Protein AF-A0AAV6N273-F1 (afdb_monomer)

Organism: NCBI:txid37648

InterPro domains:
  IPR058763 RDR1/2-like, RRM domain [PF26250] (8-91)

Structure (mmCIF, N/CA/C/O backbone):
data_AF-A0AAV6N273-F1
#
_entry.id   AF-A0AAV6N273-F1
#
loop_
_atom_site.group_PDB
_atom_site.id
_atom_site.type_symbol
_atom_site.label_atom_id
_atom_site.label_alt_id
_atom_site.label_comp_id
_atom_site.label_asym_id
_atom_site.label_entity_id
_atom_site.label_seq_id
_atom_site.pdbx_PDB_ins_code
_atom_site.Cartn_x
_atom_site.Cartn_y
_atom_site.Cartn_z
_atom_site.occupancy
_atom_site.B_iso_or_equiv
_atom_site.auth_seq_id
_atom_site.auth_comp_id
_atom_site.auth_asym_id
_atom_site.auth_atom_id
_atom_site.pdbx_PDB_model_num
ATOM 1 N N . MET A 1 1 ? -13.444 -18.934 -11.418 1.00 37.69 1 MET A N 1
ATOM 2 C CA . MET A 1 1 ? -12.013 -18.5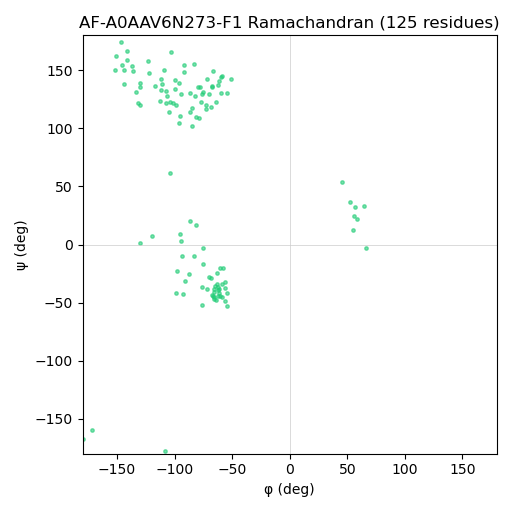62 -11.391 1.00 37.69 1 MET A CA 1
ATOM 3 C C . MET A 1 1 ? -11.841 -17.552 -10.268 1.00 37.69 1 MET A C 1
ATOM 5 O O . MET A 1 1 ? -12.580 -16.576 -10.270 1.00 37.69 1 MET A O 1
ATOM 9 N N . GLY A 1 2 ? -10.999 -17.826 -9.268 1.00 52.53 2 GLY A N 1
ATOM 10 C CA . GLY A 1 2 ? -10.782 -16.898 -8.150 1.00 52.53 2 GLY A CA 1
ATOM 11 C C . GLY A 1 2 ? -10.070 -15.638 -8.635 1.00 52.53 2 GLY A C 1
ATOM 12 O O . GLY A 1 2 ? -9.161 -15.736 -9.459 1.00 52.53 2 GLY A O 1
ATOM 13 N N . GLN A 1 3 ? -10.507 -14.462 -8.184 1.00 60.25 3 GLN A N 1
ATOM 14 C CA . GLN A 1 3 ? -9.790 -13.223 -8.475 1.00 60.25 3 GLN A CA 1
ATOM 15 C C . GLN A 1 3 ? -8.377 -13.295 -7.871 1.00 60.25 3 GLN A C 1
ATOM 17 O O . GLN A 1 3 ? -8.220 -13.834 -6.774 1.00 60.25 3 GLN A O 1
ATOM 22 N N . PRO A 1 4 ? -7.349 -12.791 -8.573 1.00 69.94 4 PRO A N 1
ATOM 23 C CA . PRO A 1 4 ? -5.998 -12.754 -8.037 1.00 69.94 4 PRO A CA 1
ATOM 24 C C . PRO A 1 4 ? -5.953 -11.922 -6.753 1.00 69.94 4 PRO A C 1
ATOM 26 O O . PRO A 1 4 ? -6.445 -10.795 -6.718 1.00 69.94 4 PRO A O 1
ATOM 29 N N . GLU A 1 5 ? -5.357 -12.483 -5.705 1.00 77.50 5 GLU A N 1
ATOM 30 C CA . GLU A 1 5 ? -5.340 -11.865 -4.385 1.00 77.50 5 GLU A CA 1
ATOM 31 C C . GLU A 1 5 ? -4.390 -10.659 -4.358 1.00 77.50 5 GLU A C 1
ATOM 33 O O . GLU A 1 5 ? -3.179 -10.782 -4.562 1.00 77.50 5 GLU A O 1
ATOM 38 N N . ARG A 1 6 ? -4.952 -9.468 -4.128 1.00 85.38 6 ARG A N 1
ATOM 39 C CA . ARG A 1 6 ? -4.200 -8.214 -4.001 1.00 85.38 6 ARG A CA 1
ATOM 40 C C . ARG A 1 6 ? -3.843 -7.945 -2.550 1.00 85.38 6 ARG A C 1
ATOM 42 O O . ARG A 1 6 ? -4.616 -8.268 -1.649 1.00 85.38 6 ARG A O 1
ATOM 49 N N . SER A 1 7 ? -2.701 -7.293 -2.333 1.00 89.06 7 SER A N 1
ATOM 50 C CA . SER A 1 7 ? -2.226 -6.896 -1.005 1.00 89.06 7 SER A CA 1
ATOM 51 C C . SER A 1 7 ? -2.773 -5.540 -0.547 1.00 89.06 7 SER A C 1
ATOM 53 O O . SER A 1 7 ? -2.191 -4.936 0.341 1.00 89.06 7 SER A O 1
ATOM 55 N N . THR A 1 8 ? -3.875 -5.049 -1.121 1.00 91.81 8 THR A N 1
ATOM 56 C CA . THR A 1 8 ? -4.466 -3.748 -0.771 1.00 91.81 8 THR A CA 1
ATOM 57 C C . THR A 1 8 ? -5.800 -3.927 -0.055 1.00 91.81 8 THR A C 1
ATOM 59 O O . THR A 1 8 ? -6.613 -4.764 -0.443 1.00 91.81 8 THR A O 1
ATOM 62 N N . LEU A 1 9 ? -6.031 -3.131 0.991 1.00 91.88 9 LEU A N 1
ATOM 63 C CA . LEU A 1 9 ? -7.302 -3.035 1.707 1.00 91.88 9 LEU A CA 1
ATOM 64 C C . LEU A 1 9 ? -7.809 -1.598 1.694 1.00 91.88 9 LEU A C 1
ATOM 66 O O . LEU A 1 9 ? -7.041 -0.635 1.757 1.00 91.88 9 LEU A O 1
ATOM 70 N N . ARG A 1 10 ? -9.132 -1.452 1.670 1.00 92.06 10 ARG A N 1
ATOM 71 C CA . ARG A 1 10 ? -9.792 -0.177 1.932 1.00 92.06 10 ARG A CA 1
ATOM 72 C C . ARG A 1 10 ? -9.899 0.021 3.437 1.00 92.06 10 ARG A C 1
ATOM 74 O O . ARG A 1 10 ? -10.437 -0.846 4.125 1.00 92.06 10 ARG A O 1
ATOM 81 N N . VAL A 1 11 ? -9.434 1.166 3.929 1.00 90.94 11 VAL A N 1
ATOM 82 C CA . VAL A 1 11 ? -9.595 1.581 5.327 1.00 90.94 11 VAL A CA 1
ATOM 83 C C . VAL A 1 11 ? -10.752 2.567 5.450 1.00 90.94 11 VAL A C 1
ATOM 85 O O . VAL A 1 11 ? -10.978 3.406 4.576 1.00 90.94 11 VAL A O 1
ATOM 88 N N . SER A 1 12 ? -11.519 2.451 6.525 1.00 89.44 12 SER A N 1
ATOM 89 C CA . SER A 1 12 ? -12.656 3.314 6.843 1.00 89.44 12 SER A CA 1
ATOM 90 C C . SER A 1 12 ? -12.715 3.598 8.340 1.00 89.44 12 SER A C 1
ATOM 92 O O . SER A 1 12 ? -12.037 2.928 9.121 1.00 89.44 12 SER A O 1
ATOM 94 N N . ASN A 1 13 ? -13.533 4.583 8.721 1.00 87.56 13 ASN A N 1
ATOM 95 C CA . ASN A 1 13 ? -13.614 5.116 10.084 1.00 87.56 13 ASN A CA 1
ATOM 96 C C . ASN A 1 13 ? -12.309 5.798 10.536 1.00 87.56 13 ASN A C 1
ATOM 98 O O . ASN A 1 13 ? -11.928 5.743 11.701 1.00 87.56 13 ASN A O 1
ATOM 102 N N . VAL A 1 14 ? -11.611 6.419 9.583 1.00 86.19 14 VAL A N 1
ATOM 103 C CA . VAL A 1 14 ? -10.437 7.252 9.854 1.00 86.19 14 VAL A CA 1
ATOM 104 C C . VAL A 1 14 ? -10.929 8.616 10.369 1.00 86.19 14 VAL A C 1
ATOM 106 O O . VAL A 1 14 ? -11.869 9.159 9.789 1.00 86.19 14 VAL A O 1
ATOM 109 N N . PRO A 1 15 ? -10.339 9.201 11.423 1.00 84.06 15 PRO A N 1
ATOM 110 C CA . PRO A 1 15 ? -10.687 10.550 11.864 1.00 84.06 15 PRO A CA 1
ATOM 111 C C . PRO A 1 15 ? -10.467 11.594 10.762 1.00 84.06 15 PRO A C 1
ATOM 113 O O . PRO A 1 15 ? -9.507 11.510 9.996 1.00 84.06 15 PRO A O 1
ATOM 116 N N . GLU A 1 16 ? -11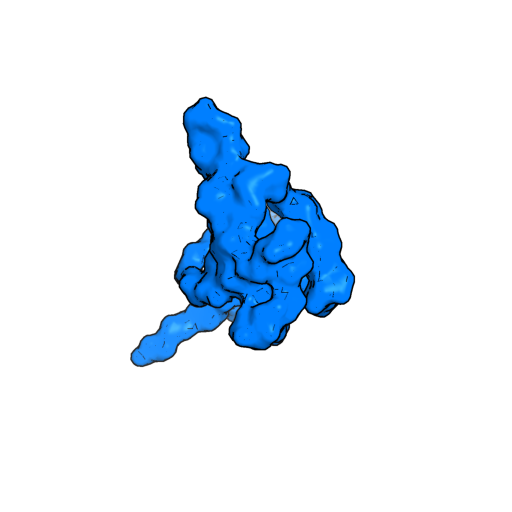.320 12.619 10.702 1.00 80.62 16 GLU A N 1
ATOM 117 C CA . GLU A 1 16 ? -11.211 13.677 9.681 1.00 80.62 16 GLU A CA 1
ATOM 118 C C . GLU A 1 16 ? -9.916 14.499 9.785 1.00 80.62 16 GLU A C 1
ATOM 120 O O . GLU A 1 16 ? -9.473 15.085 8.797 1.00 80.62 16 GLU A O 1
ATOM 125 N N . SER A 1 17 ? -9.317 14.543 10.978 1.00 80.25 17 SER A N 1
ATOM 126 C CA . SER A 1 17 ? -8.056 15.233 11.256 1.00 80.25 17 SER A CA 1
ATOM 127 C C . SER A 1 17 ? -6.814 14.411 10.912 1.00 80.25 17 SER A C 1
ATOM 129 O O . SER A 1 17 ? -5.717 14.950 10.982 1.00 80.25 17 SER A O 1
ATOM 131 N N . ALA A 1 18 ? -6.968 13.119 10.608 1.00 79.69 18 ALA A N 1
ATOM 132 C CA . ALA A 1 18 ? -5.841 12.218 10.419 1.00 79.69 18 ALA A CA 1
ATOM 133 C C . ALA A 1 18 ? -5.225 12.373 9.026 1.00 79.69 18 ALA A C 1
ATOM 135 O O . ALA A 1 18 ? -5.941 12.392 8.016 1.00 79.69 18 ALA A O 1
ATOM 136 N N . VAL A 1 19 ? -3.896 12.413 8.977 1.00 81.62 19 VAL A N 1
ATOM 137 C CA . VAL A 1 19 ? -3.110 12.372 7.738 1.00 81.62 19 VAL A CA 1
ATOM 138 C C . VAL A 1 19 ? -2.490 10.989 7.519 1.00 81.62 19 VAL A C 1
ATOM 140 O O . VAL A 1 19 ? -2.479 10.137 8.407 1.00 81.62 19 VAL A O 1
ATOM 143 N N . ALA A 1 20 ? -2.001 10.728 6.301 1.00 82.25 20 ALA A N 1
ATOM 144 C CA . ALA A 1 20 ? -1.442 9.421 5.94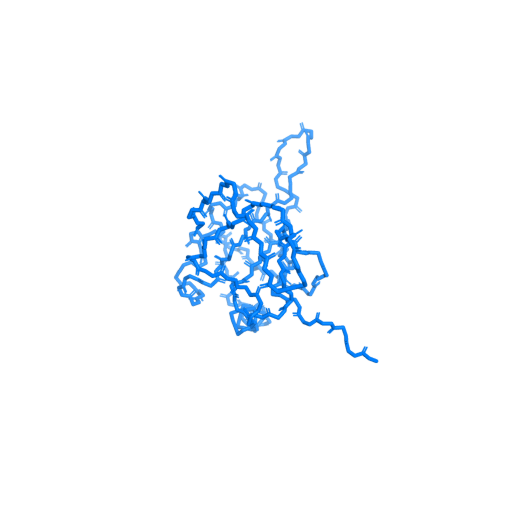0 1.00 82.25 20 ALA A CA 1
ATOM 145 C C . ALA A 1 20 ? -0.254 9.028 6.837 1.00 82.25 20 ALA A C 1
ATOM 147 O O . ALA A 1 20 ? -0.098 7.856 7.174 1.00 82.25 20 ALA A O 1
ATOM 148 N N . GLU A 1 21 ? 0.533 10.015 7.267 1.00 82.44 21 GLU A N 1
ATOM 149 C CA . GLU A 1 21 ? 1.654 9.839 8.192 1.00 82.44 21 GLU A CA 1
ATOM 150 C C . GLU A 1 21 ? 1.208 9.377 9.588 1.00 82.44 21 GLU A C 1
ATOM 152 O O . GLU A 1 21 ? 1.863 8.524 10.190 1.00 82.44 21 GLU A O 1
ATOM 157 N N . ASP A 1 22 ? 0.053 9.840 10.078 1.00 82.50 22 ASP A N 1
ATOM 158 C CA . ASP A 1 22 ? -0.481 9.387 11.366 1.00 82.50 22 ASP A CA 1
ATOM 159 C C . ASP A 1 22 ? -0.866 7.902 11.305 1.00 82.50 22 ASP A C 1
ATOM 161 O O . ASP A 1 22 ? -0.587 7.135 12.229 1.00 82.50 22 ASP A O 1
ATOM 165 N N . LEU A 1 23 ? -1.480 7.476 10.192 1.00 81.12 23 LEU A N 1
ATOM 166 C CA . LEU A 1 23 ? -1.809 6.068 9.957 1.00 81.12 23 LEU A CA 1
ATOM 167 C C . LEU A 1 23 ? -0.550 5.207 9.819 1.00 81.12 23 LEU A C 1
ATOM 169 O O . LEU A 1 23 ? -0.528 4.084 10.325 1.00 81.12 23 LEU A O 1
ATOM 173 N N . LEU A 1 24 ? 0.497 5.726 9.171 1.00 82.56 24 LEU A N 1
ATOM 174 C CA . LEU A 1 24 ? 1.781 5.037 9.064 1.00 82.56 24 LEU A CA 1
ATOM 175 C C . LEU A 1 24 ? 2.417 4.858 10.447 1.00 82.56 24 LEU A C 1
ATOM 177 O O . LEU A 1 24 ? 2.780 3.745 10.820 1.00 82.56 24 LEU A O 1
ATOM 181 N N . THR A 1 25 ? 2.456 5.918 11.252 1.00 81.44 25 THR A N 1
ATOM 182 C CA . THR A 1 25 ? 3.002 5.880 12.616 1.00 81.44 25 THR A CA 1
ATOM 183 C C . THR A 1 25 ? 2.224 4.914 13.510 1.00 81.44 25 THR A C 1
ATOM 185 O O . THR A 1 25 ? 2.816 4.180 14.299 1.00 81.44 25 THR A O 1
ATOM 188 N N . PHE A 1 26 ? 0.898 4.852 13.357 1.00 79.56 26 PHE A N 1
ATOM 189 C CA . PHE A 1 26 ? 0.051 3.889 14.063 1.00 79.56 26 PHE A CA 1
ATOM 190 C C . PHE A 1 26 ? 0.263 2.436 13.613 1.00 79.56 26 PHE A C 1
ATOM 192 O O . PHE A 1 26 ? 0.061 1.511 14.405 1.00 79.56 26 PHE A O 1
ATOM 199 N N . SER A 1 27 ? 0.657 2.219 12.356 1.00 71.31 27 SER A N 1
ATOM 200 C CA . SER A 1 27 ? 0.903 0.880 11.818 1.00 71.31 27 SER A CA 1
ATOM 201 C C . SER A 1 27 ? 2.175 0.239 12.378 1.00 71.31 27 SER A C 1
ATOM 203 O O . SER A 1 27 ? 2.154 -0.947 12.706 1.00 71.31 27 SER A O 1
ATOM 205 N N . SER A 1 28 ? 3.243 1.018 12.574 1.00 61.97 28 SER A N 1
ATOM 206 C CA . SER A 1 28 ? 4.554 0.530 13.025 1.00 61.97 28 SER A CA 1
ATOM 207 C C . SER A 1 28 ? 4.536 -0.287 14.331 1.00 61.97 28 SER A C 1
ATOM 209 O O . SER A 1 28 ? 5.215 -1.312 14.378 1.00 61.97 28 SER A O 1
ATOM 211 N N . PRO A 1 29 ? 3.779 0.087 15.386 1.00 63.19 29 PRO A N 1
ATOM 212 C CA . PRO A 1 29 ? 3.706 -0.706 16.617 1.00 63.19 29 PRO A CA 1
ATOM 213 C C . PRO A 1 29 ? 2.634 -1.807 16.602 1.00 63.19 29 PRO A C 1
ATOM 215 O O . PRO A 1 29 ? 2.754 -2.780 17.343 1.00 63.19 29 PRO A O 1
ATOM 218 N N . ASN A 1 30 ? 1.570 -1.662 15.805 1.00 63.53 30 ASN A N 1
ATOM 219 C CA . ASN A 1 30 ? 0.406 -2.556 15.867 1.00 63.53 30 ASN A CA 1
ATOM 220 C C . ASN A 1 30 ? 0.437 -3.667 14.811 1.00 63.53 30 ASN A C 1
ATOM 222 O O . ASN A 1 30 ? -0.239 -4.690 14.956 1.00 63.53 30 ASN A O 1
ATOM 226 N N . TRP A 1 31 ? 1.176 -3.465 13.720 1.00 69.31 31 TRP A N 1
ATOM 227 C CA . TRP A 1 31 ? 1.293 -4.412 12.614 1.00 69.31 31 TRP A CA 1
ATOM 228 C C . TRP A 1 31 ? 2.681 -5.059 12.613 1.00 69.31 31 TRP A C 1
ATOM 230 O O . TRP A 1 31 ? 3.483 -4.868 13.522 1.00 69.31 31 TRP A O 1
ATOM 240 N N . VAL A 1 32 ? 2.956 -5.915 11.629 1.00 60.91 32 VAL A N 1
ATOM 241 C CA . VAL A 1 32 ? 4.331 -6.397 11.426 1.00 60.91 32 VAL A CA 1
ATOM 242 C C . VAL A 1 32 ? 5.178 -5.196 10.960 1.00 60.91 32 VAL A C 1
ATOM 244 O O . VAL A 1 32 ? 4.689 -4.439 10.117 1.00 60.91 32 VAL A O 1
ATOM 247 N N . PRO A 1 33 ? 6.396 -4.976 11.484 1.00 60.62 33 PRO A N 1
ATOM 248 C CA . PRO A 1 33 ? 7.298 -3.944 10.967 1.00 60.62 33 PRO A CA 1
ATOM 249 C C . PRO A 1 33 ? 7.467 -4.070 9.444 1.00 60.62 33 PRO A C 1
ATOM 251 O O . PRO A 1 33 ? 7.454 -5.184 8.922 1.00 60.62 33 PRO A O 1
ATOM 254 N N . ASP A 1 34 ? 7.549 -2.945 8.729 1.00 66.06 34 ASP A N 1
ATOM 255 C CA . ASP A 1 34 ? 7.672 -2.884 7.257 1.00 66.06 34 ASP A CA 1
ATOM 256 C C . ASP A 1 34 ? 6.559 -3.611 6.475 1.00 66.06 34 ASP A C 1
ATOM 258 O O . ASP A 1 34 ? 6.698 -4.021 5.319 1.00 66.06 34 ASP A O 1
ATOM 262 N N . SER A 1 35 ? 5.391 -3.763 7.101 1.00 82.75 35 SER A N 1
ATOM 263 C CA . SER A 1 35 ? 4.226 -4.383 6.467 1.00 82.75 35 SER A CA 1
ATOM 264 C C . SER A 1 35 ? 3.515 -3.483 5.461 1.00 82.75 35 SER A C 1
ATOM 266 O O . SER A 1 35 ? 2.728 -3.983 4.653 1.00 82.75 35 SER A O 1
ATOM 268 N N . VAL A 1 36 ? 3.763 -2.173 5.497 1.00 88.44 36 VAL A N 1
ATOM 269 C CA . VAL A 1 36 ? 3.051 -1.184 4.685 1.00 88.44 36 VAL A CA 1
ATOM 270 C C . VAL A 1 36 ? 3.917 -0.722 3.527 1.00 88.44 36 VAL A C 1
ATOM 272 O O . VAL A 1 36 ? 5.010 -0.211 3.720 1.00 88.44 36 VAL A O 1
ATOM 275 N N . PHE A 1 37 ? 3.397 -0.889 2.315 1.00 87.38 37 PHE A N 1
ATOM 276 C CA . PHE A 1 37 ? 4.037 -0.453 1.079 1.00 87.38 37 PHE A CA 1
ATOM 277 C C . PHE A 1 37 ? 3.584 0.948 0.656 1.00 87.38 37 PHE A C 1
ATOM 279 O O . PHE A 1 37 ? 4.394 1.756 0.220 1.00 87.38 37 PHE A O 1
ATOM 286 N N . ALA A 1 38 ? 2.287 1.240 0.768 1.00 89.69 38 ALA A N 1
ATOM 287 C CA . ALA A 1 38 ? 1.739 2.557 0.460 1.00 89.69 38 ALA A CA 1
ATOM 288 C C . ALA A 1 38 ? 0.472 2.829 1.279 1.00 89.69 38 ALA A C 1
ATOM 290 O O . ALA A 1 38 ? -0.287 1.910 1.597 1.00 89.69 38 ALA A O 1
ATOM 291 N N . ILE A 1 39 ? 0.222 4.103 1.582 1.00 90.81 39 ILE A N 1
ATOM 292 C CA . ILE A 1 39 ? -0.996 4.579 2.247 1.00 90.81 39 ILE A CA 1
ATOM 293 C C . ILE A 1 39 ? -1.561 5.746 1.449 1.00 90.81 39 ILE A C 1
ATOM 295 O O . ILE A 1 39 ? -0.829 6.629 1.010 1.00 90.81 39 ILE A O 1
ATOM 299 N N . GLU A 1 40 ? -2.879 5.769 1.306 1.00 89.44 40 GLU A N 1
ATOM 300 C CA . GLU A 1 40 ? -3.610 6.891 0.736 1.00 89.44 40 GLU A CA 1
ATOM 301 C C . GLU A 1 40 ? -4.809 7.209 1.630 1.00 89.44 40 GLU A C 1
ATOM 303 O O . GLU A 1 40 ? -5.587 6.319 1.971 1.00 89.44 40 GLU A O 1
ATOM 308 N N . ILE A 1 41 ? -4.994 8.481 1.985 1.00 87.12 41 ILE A N 1
ATOM 309 C CA . ILE A 1 41 ? -6.225 8.966 2.616 1.00 87.12 41 ILE A CA 1
ATOM 310 C C . ILE A 1 41 ? -6.998 9.774 1.585 1.00 87.12 41 ILE A C 1
ATOM 312 O O . ILE A 1 41 ? -6.467 10.707 0.983 1.00 87.12 41 ILE A O 1
ATOM 316 N N . PHE A 1 42 ? -8.272 9.436 1.395 1.00 83.19 42 PHE A N 1
ATOM 317 C CA . PHE A 1 42 ? -9.126 10.197 0.500 1.00 83.19 42 PHE A CA 1
ATOM 318 C C . PHE A 1 42 ? -9.476 11.532 1.146 1.00 83.19 42 PHE A C 1
ATOM 320 O O . PHE A 1 42 ? -10.120 11.568 2.192 1.00 83.19 42 PHE A O 1
ATOM 327 N N . THR A 1 43 ? -9.102 12.632 0.500 1.00 77.31 43 THR A N 1
ATOM 328 C CA . THR A 1 43 ? -9.437 13.989 0.938 1.00 77.31 43 THR A CA 1
ATOM 329 C C . THR A 1 43 ? -10.467 14.632 0.015 1.00 77.31 43 THR A C 1
ATOM 331 O O . THR A 1 43 ? -10.572 14.327 -1.177 1.00 77.31 43 THR A O 1
ATOM 334 N N . GLU A 1 44 ? -11.283 15.521 0.572 1.00 67.56 44 GLU A N 1
ATOM 335 C CA . GLU A 1 44 ? -12.251 16.302 -0.189 1.00 67.56 44 GLU A CA 1
ATOM 336 C C . GLU A 1 44 ? -11.581 17.552 -0.775 1.00 67.56 44 GLU A C 1
ATOM 338 O O . GLU A 1 44 ? -11.138 18.433 -0.041 1.00 67.56 44 GLU A O 1
ATOM 343 N N . ARG A 1 45 ? -11.542 17.674 -2.110 1.00 58.75 45 ARG A N 1
ATOM 344 C CA . ARG A 1 45 ? -10.818 18.752 -2.821 1.00 58.75 45 ARG A CA 1
ATOM 345 C C . ARG A 1 45 ? -11.245 20.180 -2.451 1.00 58.75 45 ARG A C 1
ATOM 347 O O . ARG A 1 45 ? -10.495 21.111 -2.711 1.00 58.75 45 ARG A O 1
ATOM 354 N N . LYS A 1 46 ? -12.442 20.370 -1.880 1.00 64.19 46 LYS A N 1
ATOM 355 C CA . LYS A 1 46 ? -12.942 21.698 -1.481 1.00 64.19 46 LYS A CA 1
ATOM 356 C C . LYS A 1 46 ? -12.309 22.222 -0.189 1.00 64.19 46 LYS A C 1
ATOM 358 O O . LYS A 1 46 ? -12.069 23.416 -0.104 1.00 64.19 46 LYS A O 1
ATOM 363 N N . ASN A 1 47 ? -12.037 21.348 0.784 1.00 66.69 47 ASN A N 1
ATOM 364 C CA . ASN A 1 47 ? -11.584 21.740 2.128 1.00 66.69 47 ASN A CA 1
ATOM 365 C C . ASN A 1 47 ? -10.336 20.972 2.605 1.00 66.69 47 ASN A C 1
ATOM 367 O O . ASN A 1 47 ? -9.928 21.145 3.748 1.00 66.69 47 ASN A O 1
ATOM 371 N N . TRP A 1 48 ? -9.780 20.080 1.776 1.00 64.75 48 TRP A N 1
ATOM 372 C CA . TRP A 1 48 ? -8.687 19.145 2.095 1.00 64.75 48 TRP A CA 1
ATOM 373 C C . TRP A 1 48 ? -8.926 18.238 3.314 1.00 64.75 48 TRP A C 1
ATOM 375 O O . TRP A 1 48 ? -8.016 17.548 3.761 1.00 64.75 48 TRP A O 1
ATOM 385 N N . LYS A 1 49 ? -10.159 18.177 3.827 1.00 63.97 49 LYS A N 1
ATOM 386 C CA . LYS A 1 49 ? -10.528 17.305 4.946 1.00 63.97 49 LYS A CA 1
ATOM 387 C C . LYS A 1 49 ? -10.566 15.845 4.511 1.00 63.97 49 LYS A C 1
ATOM 389 O O . LYS A 1 49 ? -11.010 15.540 3.401 1.00 63.97 49 LYS A O 1
ATOM 394 N N . SER A 1 50 ? -10.124 14.947 5.388 1.00 69.50 50 SER A N 1
ATOM 395 C CA . SER A 1 50 ? -10.230 13.503 5.171 1.00 69.50 50 SER A CA 1
ATOM 396 C C . SER A 1 50 ? -11.702 13.089 5.070 1.00 69.50 50 SER A C 1
ATOM 398 O O . SER A 1 50 ? -12.539 13.527 5.853 1.00 69.50 50 SER A O 1
ATOM 400 N N . ARG A 1 51 ? -12.028 12.209 4.117 1.00 76.69 51 ARG A N 1
ATOM 401 C CA . ARG A 1 51 ? -13.365 11.604 3.943 1.00 76.69 51 ARG A CA 1
ATOM 402 C C . ARG A 1 51 ? -13.591 10.419 4.889 1.00 76.69 51 ARG A C 1
ATOM 404 O O . ARG A 1 51 ? -14.410 9.543 4.605 1.00 76.69 51 ARG A O 1
ATOM 411 N N . GLY A 1 52 ? -12.771 10.313 5.932 1.00 82.50 52 GLY A N 1
ATOM 412 C CA . GLY A 1 52 ? -12.755 9.216 6.892 1.00 82.50 52 GLY A CA 1
ATOM 413 C C . GLY A 1 52 ? -12.516 7.832 6.289 1.00 82.50 52 GLY A C 1
ATOM 414 O O . GLY A 1 52 ? -12.892 6.809 6.867 1.00 82.50 52 GLY A O 1
ATOM 415 N N . SER A 1 53 ? -11.914 7.783 5.101 1.00 87.06 53 SER A N 1
ATOM 416 C CA . SER A 1 53 ? -11.584 6.548 4.400 1.00 87.06 53 SER A CA 1
ATOM 417 C C . SER A 1 53 ? -10.358 6.719 3.516 1.00 87.06 53 SER A C 1
ATOM 419 O O . SER A 1 53 ? -9.957 7.831 3.177 1.00 87.06 53 SER A O 1
ATOM 421 N N . GLY A 1 54 ? -9.766 5.596 3.144 1.00 90.38 54 GLY A N 1
ATOM 422 C CA . GLY A 1 54 ? -8.539 5.553 2.372 1.00 90.38 54 GLY A CA 1
ATOM 423 C C . GLY A 1 54 ? -8.215 4.139 1.928 1.00 90.38 54 GLY A C 1
ATOM 424 O O . GLY A 1 54 ? -9.076 3.250 1.920 1.00 90.38 54 GLY A O 1
ATOM 425 N N . ARG A 1 55 ? -6.949 3.919 1.604 1.00 92.38 55 ARG A N 1
ATOM 426 C CA . ARG A 1 55 ? -6.399 2.625 1.223 1.00 92.38 55 ARG A CA 1
ATOM 427 C C . ARG A 1 55 ? -5.063 2.402 1.909 1.00 92.38 55 ARG A C 1
ATOM 429 O O . ARG A 1 55 ? -4.308 3.339 2.157 1.00 92.38 55 ARG A O 1
ATOM 436 N N . VAL A 1 56 ? -4.783 1.137 2.178 1.00 91.38 56 VAL A N 1
ATOM 437 C CA . VAL A 1 56 ? -3.495 0.668 2.677 1.00 91.38 56 VAL A CA 1
ATOM 438 C C . VAL A 1 56 ? -3.074 -0.497 1.800 1.00 91.38 56 VAL A C 1
ATOM 440 O O . VAL A 1 56 ? -3.786 -1.498 1.706 1.00 91.38 56 VAL A O 1
ATOM 443 N N . GLN A 1 57 ? -1.933 -0.350 1.142 1.00 91.88 57 GLN A N 1
ATOM 444 C CA . GLN A 1 57 ? -1.299 -1.398 0.362 1.00 91.88 57 GLN A CA 1
ATOM 445 C C . GLN A 1 57 ? -0.167 -1.996 1.185 1.00 91.88 57 GLN A C 1
ATOM 447 O O . GLN A 1 57 ? 0.753 -1.293 1.595 1.00 91.88 57 GLN A O 1
ATOM 452 N N . PHE A 1 58 ? -0.238 -3.298 1.422 1.00 90.38 58 PHE A N 1
ATOM 453 C CA . PHE A 1 58 ? 0.721 -4.054 2.210 1.00 90.38 58 PHE A CA 1
ATOM 454 C C . PHE A 1 58 ? 1.831 -4.631 1.328 1.00 90.38 58 PHE A C 1
ATOM 456 O O . PHE A 1 58 ? 1.643 -4.888 0.129 1.00 90.38 58 PHE A O 1
ATOM 463 N N . THR A 1 59 ? 2.992 -4.867 1.933 1.00 87.00 59 THR A N 1
ATOM 464 C CA . THR A 1 59 ? 4.134 -5.531 1.292 1.00 87.00 59 THR A CA 1
ATOM 465 C C . THR A 1 59 ? 3.818 -6.999 0.995 1.00 87.00 59 THR A C 1
ATOM 467 O O . THR A 1 59 ? 4.040 -7.462 -0.131 1.00 87.00 59 THR A O 1
ATOM 470 N N . THR A 1 60 ? 3.200 -7.700 1.951 1.00 85.56 60 THR A N 1
ATOM 471 C CA . THR A 1 60 ? 2.858 -9.130 1.872 1.00 85.56 60 THR A CA 1
ATOM 472 C C . THR A 1 60 ? 1.359 -9.401 2.068 1.00 85.56 60 THR A C 1
ATOM 474 O O . THR A 1 60 ? 0.624 -8.605 2.655 1.00 85.56 60 THR A O 1
ATOM 477 N N . LEU A 1 61 ? 0.886 -10.553 1.575 1.00 87.44 61 LEU A N 1
ATOM 478 C CA . LEU A 1 61 ? -0.489 -11.022 1.815 1.00 87.44 61 LEU A CA 1
ATOM 479 C C . LEU A 1 61 ? -0.718 -11.445 3.274 1.00 87.44 61 LEU A C 1
ATOM 481 O O . LEU A 1 61 ? -1.827 -11.329 3.794 1.00 87.44 61 LEU A O 1
ATOM 485 N N . GLU A 1 62 ? 0.334 -11.889 3.960 1.00 86.50 62 GLU A N 1
ATOM 486 C CA . GLU A 1 62 ? 0.278 -12.226 5.383 1.00 86.50 62 GLU A CA 1
ATOM 487 C C . GLU A 1 62 ? 0.002 -10.980 6.235 1.00 86.50 62 GLU A C 1
ATOM 489 O O . GLU A 1 62 ? -0.893 -10.986 7.081 1.00 86.50 62 GLU A O 1
ATOM 494 N N . ALA A 1 63 ? 0.697 -9.875 5.946 1.00 87.25 63 ALA A N 1
ATOM 495 C CA . ALA A 1 63 ? 0.452 -8.587 6.585 1.00 87.25 63 ALA A CA 1
ATOM 496 C C . ALA A 1 63 ? -0.987 -8.096 6.368 1.00 87.25 63 ALA A C 1
ATOM 498 O O . ALA A 1 63 ? -1.653 -7.700 7.328 1.00 87.25 63 ALA A O 1
ATOM 499 N N . LYS A 1 64 ? -1.488 -8.196 5.127 1.00 89.94 64 LYS A N 1
ATOM 500 C CA . LYS A 1 64 ? -2.890 -7.911 4.792 1.00 89.94 64 LYS A CA 1
ATOM 501 C C . LYS A 1 64 ? -3.847 -8.736 5.661 1.00 89.94 64 LYS A C 1
ATOM 503 O O . LYS A 1 64 ? -4.736 -8.177 6.302 1.00 89.94 64 LYS A O 1
ATOM 508 N N . SER A 1 65 ? -3.653 -10.054 5.699 1.00 88.44 65 SER A N 1
ATOM 509 C CA . SER A 1 65 ? -4.525 -10.990 6.425 1.00 88.44 65 SER A CA 1
ATOM 510 C C . SER A 1 65 ? -4.530 -10.716 7.930 1.00 88.44 65 SER A C 1
ATOM 512 O O . SER A 1 65 ? -5.579 -10.749 8.581 1.00 88.44 65 SER A O 1
ATOM 514 N N . LYS A 1 66 ? -3.366 -10.371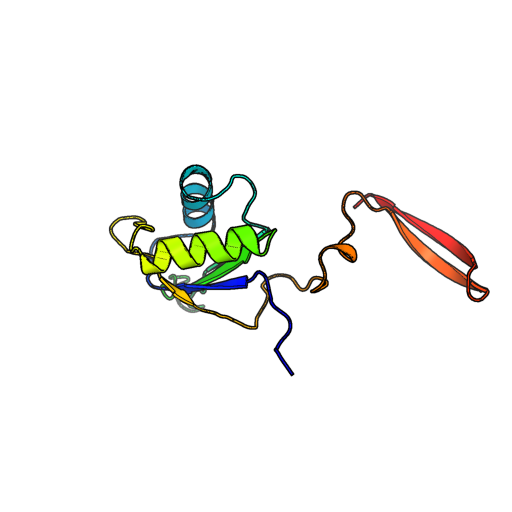 8.492 1.00 88.19 66 LYS A N 1
ATOM 515 C CA . LYS A 1 66 ? -3.233 -9.983 9.899 1.00 88.19 66 LYS A CA 1
ATOM 516 C C . LYS A 1 66 ? -3.970 -8.677 10.195 1.00 88.19 66 LYS A C 1
ATOM 518 O O . LYS A 1 66 ? -4.733 -8.623 11.157 1.00 88.19 66 LYS A O 1
ATOM 523 N N . ALA A 1 67 ? -3.797 -7.649 9.364 1.00 87.00 67 ALA A N 1
ATOM 524 C CA . ALA A 1 67 ? -4.492 -6.372 9.527 1.00 87.00 67 ALA A CA 1
ATOM 525 C C . ALA A 1 67 ? -6.019 -6.538 9.440 1.00 87.00 67 ALA A C 1
ATOM 527 O O . ALA A 1 67 ? -6.755 -5.990 10.263 1.00 87.00 67 ALA A O 1
ATOM 528 N N . GLN A 1 68 ? -6.503 -7.356 8.503 1.00 88.19 68 GLN A N 1
ATOM 529 C CA . GLN A 1 68 ? -7.922 -7.691 8.386 1.00 88.19 68 GLN A CA 1
ATOM 530 C C . GLN A 1 68 ? -8.442 -8.423 9.633 1.00 88.19 68 GLN A C 1
ATOM 532 O O . GLN A 1 68 ? -9.483 -8.050 10.173 1.00 88.19 68 GLN A O 1
ATOM 537 N N . SER A 1 69 ? -7.688 -9.399 10.146 1.00 87.94 69 SER A N 1
ATOM 538 C CA . SER A 1 69 ? -8.038 -10.126 11.375 1.00 87.94 69 SER A CA 1
ATOM 539 C C . SER A 1 69 ? -8.124 -9.197 12.591 1.00 87.94 69 SER A C 1
ATOM 541 O O . SER A 1 69 ? -9.092 -9.258 13.348 1.00 87.94 69 SER A O 1
ATOM 543 N N . LEU A 1 70 ? -7.161 -8.281 12.746 1.00 86.25 70 LEU A N 1
ATOM 544 C CA . LEU A 1 70 ? -7.163 -7.277 13.817 1.00 86.25 70 LEU A CA 1
ATOM 545 C C . LEU A 1 70 ? -8.354 -6.318 13.711 1.00 86.25 70 LEU A C 1
ATOM 547 O O . LEU A 1 70 ? -8.900 -5.898 14.732 1.00 86.25 70 LEU A O 1
ATOM 551 N N . SER A 1 71 ? -8.786 -6.000 12.489 1.00 86.69 71 SER A N 1
ATOM 552 C CA . SER A 1 71 ? -9.974 -5.180 12.254 1.00 86.69 71 SER A CA 1
ATOM 553 C C . SER A 1 71 ? -11.256 -5.878 12.702 1.00 86.69 71 SER A C 1
ATOM 555 O O . SER A 1 71 ? -12.068 -5.273 13.396 1.00 86.69 71 SER A O 1
ATOM 557 N N . VAL A 1 72 ? -11.415 -7.167 12.382 1.00 87.19 72 VAL A N 1
ATOM 558 C CA . VAL A 1 72 ? -12.567 -7.972 12.835 1.00 87.19 72 VAL A CA 1
ATOM 559 C C . VAL A 1 72 ? -12.595 -8.087 14.361 1.00 87.19 72 VAL A C 1
ATOM 561 O O . VAL A 1 72 ? -13.661 -8.038 14.972 1.00 87.19 72 VAL A O 1
ATOM 564 N N . GLN A 1 73 ? -11.422 -8.180 14.986 1.00 86.44 73 GLN A N 1
ATOM 565 C CA . GLN A 1 73 ? -11.273 -8.215 16.442 1.00 86.44 73 GLN A CA 1
ATOM 566 C C . GLN A 1 73 ? -11.474 -6.850 17.117 1.00 86.44 73 GLN A C 1
ATOM 568 O O . GLN A 1 73 ? -11.436 -6.782 18.341 1.00 86.44 73 GLN A O 1
ATOM 573 N N . ASN A 1 74 ? -11.701 -5.771 16.357 1.00 82.94 74 ASN A N 1
ATOM 574 C CA . ASN A 1 74 ? -11.781 -4.400 16.867 1.00 82.94 74 ASN A CA 1
ATOM 575 C C . ASN A 1 74 ? -10.516 -3.966 17.640 1.00 82.94 74 ASN A C 1
ATOM 577 O O . ASN A 1 74 ? -10.589 -3.132 18.539 1.00 82.94 74 ASN A O 1
ATOM 581 N N . ASN A 1 75 ? -9.343 -4.475 17.261 1.00 82.81 75 ASN A N 1
ATOM 582 C CA . ASN A 1 75 ? -8.069 -4.164 17.918 1.00 82.81 75 ASN A CA 1
ATOM 583 C C . ASN A 1 75 ? -7.284 -3.033 17.228 1.00 82.81 75 ASN A C 1
ATOM 585 O O . ASN A 1 75 ? -6.136 -2.773 17.573 1.00 82.81 75 ASN A O 1
ATOM 589 N N . LEU A 1 76 ? -7.887 -2.338 16.258 1.00 82.56 76 LEU A N 1
ATOM 590 C CA . LEU A 1 76 ? -7.264 -1.234 15.520 1.00 82.56 76 LEU A CA 1
ATOM 591 C C . LEU A 1 76 ? -7.800 0.123 15.986 1.00 82.56 76 LEU A C 1
ATOM 593 O O . LEU A 1 76 ? -8.432 0.852 15.223 1.00 82.56 76 LEU A O 1
ATOM 597 N N . VAL A 1 77 ? -7.581 0.450 17.260 1.00 82.69 77 VAL A N 1
ATOM 598 C CA . VAL A 1 77 ? -8.073 1.700 17.857 1.00 82.69 77 VAL A CA 1
ATOM 599 C C . VAL A 1 77 ? -7.092 2.842 17.590 1.00 82.69 77 VAL A C 1
ATOM 601 O O . VAL A 1 77 ? -6.077 2.977 18.265 1.00 82.69 77 VAL A O 1
ATOM 604 N N . PHE A 1 78 ? -7.426 3.691 16.624 1.00 81.62 78 PHE A N 1
ATOM 605 C CA . PHE A 1 78 ? -6.694 4.896 16.253 1.00 81.62 78 PHE A CA 1
ATOM 606 C C . PHE A 1 78 ? -7.436 6.137 16.763 1.00 81.62 78 PHE A C 1
ATOM 608 O O . PHE A 1 78 ? -8.541 6.423 16.308 1.00 81.62 78 PHE A O 1
ATOM 615 N N . SER A 1 79 ? -6.854 6.878 17.714 1.00 76.38 79 SER A N 1
ATOM 616 C CA . SER A 1 79 ? -7.446 8.108 18.280 1.00 76.38 79 SER A CA 1
ATOM 617 C C . SER A 1 79 ? -8.932 7.947 18.624 1.00 76.38 79 SER A C 1
ATOM 619 O O . SER A 1 79 ? -9.770 8.683 18.111 1.00 76.38 79 SER A O 1
ATOM 621 N N . THR A 1 80 ? -9.244 6.919 19.425 1.00 80.31 80 THR A N 1
ATOM 622 C CA . THR A 1 80 ? -10.597 6.475 19.839 1.00 80.31 80 THR A CA 1
ATOM 623 C C . THR A 1 80 ? -11.511 5.913 18.741 1.00 80.31 80 THR A C 1
ATOM 625 O O . THR A 1 80 ? -12.586 5.400 19.052 1.00 80.31 80 THR A O 1
ATOM 628 N N . HIS A 1 81 ? -11.078 5.905 17.479 1.00 82.56 81 HIS A N 1
ATOM 629 C CA . HIS A 1 81 ? -11.815 5.337 16.353 1.00 82.56 81 HIS A CA 1
ATOM 630 C C . HIS A 1 81 ? -11.293 3.945 16.007 1.00 82.56 81 HIS A C 1
ATOM 632 O O . HIS A 1 81 ? -10.092 3.725 15.899 1.00 82.56 81 HIS A O 1
ATOM 638 N N . ASN A 1 82 ? -12.194 2.986 15.805 1.00 86.06 82 ASN A N 1
ATOM 639 C CA . ASN A 1 82 ? -11.802 1.649 15.371 1.00 86.06 82 ASN A CA 1
ATOM 640 C C . ASN A 1 82 ? -11.695 1.584 13.848 1.00 86.06 82 ASN A C 1
ATOM 642 O O . ASN A 1 82 ? -12.713 1.730 13.162 1.00 86.06 82 ASN A O 1
ATOM 646 N N . LEU A 1 83 ? -10.492 1.376 13.319 1.00 88.25 83 LEU A N 1
ATOM 647 C CA . LEU A 1 83 ? -10.278 1.298 11.880 1.00 88.25 83 LEU A CA 1
ATOM 648 C C . LEU A 1 83 ? -10.884 0.014 11.314 1.00 88.25 83 LEU A C 1
ATOM 650 O O . LEU A 1 83 ? -10.622 -1.101 11.776 1.00 88.25 83 LEU A O 1
ATOM 654 N N . ARG A 1 84 ? -11.673 0.181 10.253 1.00 89.94 84 ARG A N 1
ATOM 655 C CA . ARG A 1 84 ? -12.318 -0.929 9.553 1.00 89.94 84 ARG A CA 1
ATOM 656 C C . ARG A 1 84 ? -11.671 -1.179 8.208 1.00 89.94 84 ARG A C 1
ATOM 658 O O . ARG A 1 84 ? -11.686 -0.294 7.348 1.00 89.94 84 ARG A O 1
ATOM 665 N N . PHE A 1 85 ? -11.171 -2.395 8.023 1.00 91.12 85 PHE A N 1
ATOM 666 C CA . PHE A 1 85 ? -10.646 -2.871 6.755 1.00 91.12 85 PHE A CA 1
ATOM 667 C C . PHE A 1 85 ? -11.685 -3.664 5.968 1.00 91.12 85 PHE A C 1
ATOM 669 O O . PHE A 1 85 ? -12.424 -4.482 6.510 1.00 91.12 85 PHE A O 1
ATOM 676 N N . SER A 1 86 ? -11.713 -3.426 4.661 1.00 90.69 86 SER A N 1
ATOM 677 C CA . SER A 1 86 ? -12.534 -4.159 3.693 1.00 90.69 86 SER A CA 1
ATOM 678 C C . SER A 1 86 ? -11.718 -4.462 2.442 1.00 90.69 86 SER A C 1
ATOM 680 O O . SER A 1 86 ? -10.761 -3.749 2.131 1.00 90.69 86 SER A O 1
ATOM 682 N N . GLU A 1 87 ? -12.085 -5.533 1.742 1.00 90.62 87 GLU A N 1
ATOM 683 C CA . GLU A 1 87 ? -11.447 -5.907 0.480 1.00 90.62 87 GLU A CA 1
ATOM 684 C C . GLU A 1 87 ? -11.589 -4.797 -0.564 1.00 90.62 87 GLU A C 1
ATOM 686 O O . GLU A 1 87 ? -12.609 -4.106 -0.642 1.00 90.62 87 GLU A O 1
ATOM 691 N N . THR A 1 88 ? -10.554 -4.634 -1.382 1.00 89.56 88 THR A N 1
ATOM 692 C CA . THR A 1 88 ? -10.577 -3.744 -2.541 1.00 89.56 88 THR A CA 1
ATOM 693 C C . THR A 1 88 ? -9.777 -4.346 -3.680 1.00 89.56 88 THR A C 1
ATOM 695 O O . THR A 1 88 ? -8.804 -5.069 -3.473 1.00 89.56 88 THR A O 1
ATOM 698 N N . ASN A 1 89 ? -10.187 -4.009 -4.897 1.00 84.62 89 ASN A N 1
ATOM 699 C CA . ASN A 1 89 ? -9.450 -4.355 -6.099 1.00 84.62 89 ASN A CA 1
ATOM 700 C C . ASN A 1 89 ? -8.497 -3.232 -6.525 1.00 84.62 89 ASN A C 1
ATOM 702 O O . ASN A 1 89 ? -7.658 -3.461 -7.385 1.00 84.62 89 ASN A O 1
ATOM 706 N N . ASP A 1 90 ? -8.572 -2.046 -5.934 1.00 85.88 90 ASP A N 1
ATOM 707 C CA . ASP A 1 90 ? -7.796 -0.906 -6.413 1.00 85.88 90 ASP A CA 1
ATOM 708 C C . ASP A 1 90 ? -6.499 -0.754 -5.623 1.00 85.88 90 ASP A C 1
ATOM 710 O O . ASP A 1 90 ? -6.511 -0.252 -4.495 1.00 85.88 90 ASP A O 1
ATOM 714 N N . ASP A 1 91 ? -5.379 -1.141 -6.235 1.00 88.19 91 ASP A N 1
ATOM 715 C CA . ASP A 1 91 ? -4.044 -0.875 -5.697 1.00 88.19 91 ASP A CA 1
ATOM 716 C C . ASP A 1 91 ? -3.743 0.634 -5.710 1.00 88.19 91 ASP A C 1
ATOM 718 O O . ASP A 1 91 ? -4.246 1.385 -6.554 1.00 88.19 91 ASP A O 1
ATOM 722 N N . ILE A 1 92 ? -2.938 1.092 -4.748 1.00 89.88 92 ILE A N 1
ATOM 723 C CA . ILE A 1 92 ? -2.477 2.488 -4.696 1.00 89.88 92 ILE A CA 1
ATOM 724 C C . ILE A 1 92 ? -1.379 2.675 -5.743 1.00 89.88 92 ILE A C 1
ATOM 726 O O . ILE A 1 92 ? -1.465 3.549 -6.600 1.00 89.88 92 ILE A O 1
ATOM 730 N N . ILE A 1 93 ? -0.379 1.796 -5.698 1.00 89.56 93 ILE A N 1
ATOM 731 C CA . ILE A 1 93 ? 0.699 1.698 -6.673 1.00 89.56 93 ILE A CA 1
ATOM 732 C C . ILE A 1 93 ? 0.540 0.368 -7.407 1.00 89.56 93 ILE A C 1
ATOM 734 O O . ILE A 1 93 ? 0.519 -0.707 -6.796 1.00 89.56 93 ILE A O 1
ATOM 738 N N . VAL A 1 94 ? 0.436 0.442 -8.733 1.00 86.56 94 VAL A N 1
ATOM 739 C CA . VAL A 1 94 ? 0.336 -0.740 -9.594 1.00 86.56 94 VAL A CA 1
ATOM 740 C C . VAL A 1 94 ? 1.623 -1.552 -9.476 1.00 86.56 94 VAL A C 1
ATOM 742 O O . VAL A 1 94 ? 2.710 -1.046 -9.742 1.00 86.56 94 VAL A O 1
ATOM 745 N N . ARG A 1 95 ? 1.504 -2.827 -9.094 1.00 84.94 95 ARG A N 1
ATOM 746 C CA . ARG A 1 95 ? 2.636 -3.759 -9.011 1.00 84.94 95 ARG A CA 1
ATOM 747 C C . ARG A 1 95 ? 2.236 -5.159 -9.480 1.00 84.94 95 ARG A C 1
ATOM 749 O O . ARG A 1 95 ? 1.048 -5.491 -9.455 1.00 84.94 95 ARG A O 1
ATOM 756 N N . PRO A 1 96 ? 3.197 -6.011 -9.874 1.00 85.00 96 PRO A N 1
ATOM 757 C CA . PRO A 1 96 ? 2.906 -7.396 -10.214 1.00 85.00 96 PRO A CA 1
ATOM 758 C C . PRO A 1 96 ? 2.177 -8.119 -9.075 1.00 85.00 96 PRO A C 1
ATOM 760 O O . PRO A 1 96 ? 2.616 -8.099 -7.921 1.00 85.00 96 PRO A O 1
ATOM 763 N N . ILE A 1 97 ? 1.072 -8.790 -9.413 1.00 81.81 97 ILE A N 1
ATOM 764 C CA . ILE A 1 97 ? 0.260 -9.570 -8.464 1.00 81.81 97 ILE A CA 1
ATOM 765 C C . ILE A 1 97 ? 1.138 -10.614 -7.766 1.00 81.81 97 ILE A C 1
ATOM 767 O O . ILE A 1 97 ? 1.166 -10.691 -6.539 1.00 81.81 97 ILE A O 1
ATOM 771 N N . HIS A 1 98 ? 1.917 -11.370 -8.544 1.00 81.88 98 HIS A N 1
ATOM 772 C CA . HIS A 1 98 ? 2.807 -12.399 -8.020 1.00 81.88 98 HIS A CA 1
ATOM 773 C C . HIS A 1 98 ? 4.073 -11.792 -7.416 1.00 81.88 98 HIS A C 1
ATOM 775 O O . HIS A 1 98 ? 4.844 -11.145 -8.122 1.00 81.88 98 HIS A O 1
ATOM 781 N N . ALA A 1 99 ? 4.322 -12.077 -6.134 1.00 79.88 99 ALA A N 1
ATOM 782 C CA . ALA A 1 99 ? 5.482 -11.569 -5.401 1.00 79.88 99 ALA A CA 1
ATOM 783 C C . ALA A 1 99 ? 6.824 -11.916 -6.065 1.00 79.88 99 ALA A C 1
ATOM 785 O O . ALA A 1 99 ? 7.695 -11.064 -6.136 1.00 79.88 99 ALA A O 1
ATOM 786 N N . ARG A 1 100 ? 6.950 -13.113 -6.656 1.00 82.44 100 ARG A N 1
ATOM 787 C CA . ARG A 1 100 ? 8.152 -13.544 -7.398 1.00 82.44 100 ARG A CA 1
ATOM 788 C C . ARG A 1 100 ? 8.511 -12.670 -8.609 1.00 82.44 100 ARG A C 1
ATOM 790 O O . ARG A 1 100 ? 9.633 -12.734 -9.083 1.00 82.44 100 ARG A O 1
ATOM 797 N N . ASN A 1 101 ? 7.553 -11.900 -9.131 1.00 84.00 101 ASN A N 1
ATOM 798 C CA . ASN A 1 101 ? 7.768 -10.994 -10.262 1.00 84.00 101 ASN A CA 1
ATOM 799 C C . ASN A 1 101 ? 8.101 -9.570 -9.792 1.00 84.00 101 ASN A C 1
ATOM 801 O O . ASN A 1 101 ? 8.167 -8.655 -10.608 1.00 84.00 101 ASN A O 1
ATOM 805 N N . ARG A 1 102 ? 8.217 -9.352 -8.480 1.00 83.56 102 ARG A N 1
ATOM 806 C CA . ARG A 1 102 ? 8.554 -8.062 -7.891 1.00 83.56 102 ARG A CA 1
ATOM 807 C C . ARG A 1 102 ? 10.058 -8.076 -7.651 1.00 83.56 102 ARG A C 1
ATOM 809 O O . ARG A 1 102 ? 10.541 -8.856 -6.840 1.00 83.56 102 ARG A O 1
ATOM 816 N N . THR A 1 103 ? 10.783 -7.276 -8.416 1.00 78.62 103 THR A N 1
ATOM 817 C CA . THR A 1 103 ? 12.231 -7.118 -8.283 1.00 78.62 103 THR A CA 1
ATOM 818 C C . THR A 1 103 ? 12.532 -6.050 -7.241 1.00 78.62 103 THR A C 1
ATOM 820 O O . THR A 1 103 ? 11.972 -4.957 -7.311 1.00 78.62 103 THR A O 1
ATOM 823 N N . GLU A 1 104 ? 13.413 -6.368 -6.299 1.00 77.31 104 GLU A N 1
ATOM 824 C CA . GLU A 1 104 ? 13.992 -5.435 -5.326 1.00 77.31 104 GLU A CA 1
ATOM 825 C C . GLU A 1 104 ? 15.480 -5.280 -5.650 1.00 77.31 104 GLU A C 1
ATOM 827 O O . GLU A 1 104 ? 16.110 -6.261 -6.057 1.00 77.31 104 GLU A O 1
ATOM 832 N N . ASN A 1 105 ? 16.028 -4.068 -5.509 1.00 78.44 105 ASN A N 1
ATOM 833 C CA . ASN A 1 105 ? 17.425 -3.744 -5.833 1.00 78.44 105 ASN A CA 1
ATOM 834 C C . ASN A 1 105 ? 17.819 -4.177 -7.258 1.00 78.44 105 ASN A C 1
ATOM 836 O O . ASN A 1 105 ? 18.909 -4.702 -7.503 1.00 78.44 105 ASN A O 1
ATOM 840 N N . GLY A 1 106 ? 16.873 -4.053 -8.189 1.00 80.88 106 GLY A N 1
ATOM 841 C CA . GLY A 1 106 ? 17.063 -4.434 -9.580 1.00 80.88 106 GLY A CA 1
ATOM 842 C C . GLY A 1 106 ? 17.754 -3.324 -10.358 1.00 80.88 106 GLY A C 1
ATOM 843 O O . GLY A 1 106 ? 17.633 -2.149 -10.024 1.00 80.88 106 GLY A O 1
ATOM 844 N N . VAL A 1 107 ? 18.431 -3.689 -11.443 1.00 86.31 107 VAL A N 1
ATOM 845 C CA . VAL A 1 107 ? 18.913 -2.709 -12.418 1.00 86.31 107 VAL A CA 1
ATOM 846 C C . VAL A 1 107 ? 17.929 -2.669 -13.578 1.00 86.31 107 VAL A C 1
ATOM 848 O O . VAL A 1 107 ? 17.683 -3.679 -14.241 1.00 86.31 107 VAL A O 1
ATOM 851 N N . LEU A 1 108 ? 17.344 -1.499 -13.823 1.00 88.19 108 LEU A N 1
ATOM 852 C CA . LEU A 1 108 ? 16.542 -1.267 -15.013 1.00 88.19 108 LEU A CA 1
ATOM 853 C C . LEU A 1 108 ? 17.488 -1.024 -16.184 1.00 88.19 108 LEU A C 1
ATOM 855 O O . LEU A 1 108 ? 18.115 0.028 -16.263 1.00 88.19 108 LEU A O 1
ATOM 859 N N . HIS A 1 109 ? 17.569 -1.979 -17.103 1.00 89.81 109 HIS A N 1
ATOM 860 C CA . HIS A 1 109 ? 18.294 -1.812 -18.358 1.00 89.81 109 HIS A CA 1
ATOM 861 C C . HIS A 1 109 ? 17.337 -1.358 -19.461 1.00 89.81 109 HIS A C 1
ATOM 863 O O . HIS A 1 109 ? 16.310 -1.996 -19.694 1.00 89.81 109 HIS A O 1
ATOM 869 N N . VAL A 1 110 ? 17.692 -0.289 -20.175 1.00 93.50 110 VAL A N 1
ATOM 870 C CA . VAL A 1 110 ? 16.948 0.191 -21.350 1.00 93.50 110 VAL A CA 1
ATOM 871 C C . VAL A 1 110 ? 17.838 0.096 -22.577 1.00 93.50 110 VAL A C 1
ATOM 873 O O . VAL A 1 110 ? 19.023 0.427 -22.527 1.00 93.50 110 VAL A O 1
ATOM 876 N N . GLY A 1 111 ? 17.282 -0.380 -23.687 1.00 94.94 111 GLY A N 1
ATOM 877 C CA . GLY A 1 111 ? 18.057 -0.663 -24.882 1.00 94.94 111 GLY A CA 1
ATOM 878 C C . GLY A 1 111 ? 17.233 -1.197 -26.046 1.00 94.94 111 GLY A C 1
ATOM 879 O O . GLY A 1 111 ? 16.003 -1.162 -26.027 1.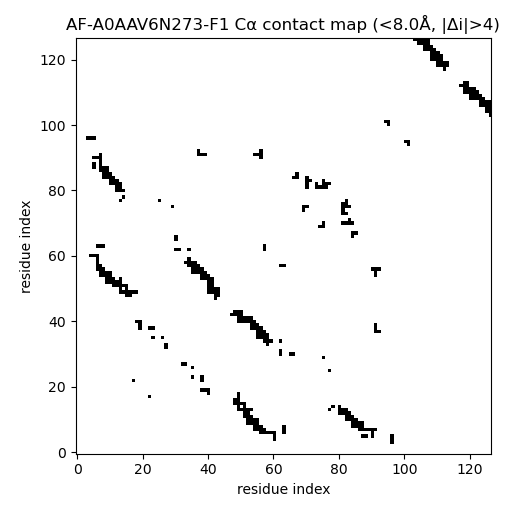00 94.94 111 GLY A O 1
ATOM 880 N N . PHE A 1 112 ? 17.926 -1.708 -27.062 1.00 95.81 112 PHE A N 1
ATOM 881 C CA . PHE A 1 112 ? 17.308 -2.324 -28.237 1.00 95.81 112 PHE A CA 1
ATOM 882 C C . PHE A 1 112 ? 17.488 -3.837 -28.213 1.00 95.81 112 PHE A C 1
ATOM 884 O O . PHE A 1 112 ? 18.602 -4.331 -28.029 1.00 95.81 112 PHE A O 1
ATOM 891 N N . MET A 1 113 ? 16.410 -4.580 -28.456 1.00 95.88 113 MET A N 1
ATOM 892 C CA . MET A 1 113 ? 16.496 -6.021 -28.689 1.00 95.88 113 MET A CA 1
ATOM 893 C C . MET A 1 113 ? 17.204 -6.275 -30.020 1.00 95.88 113 MET A C 1
ATOM 895 O O . MET A 1 113 ? 16.732 -5.848 -31.072 1.00 95.88 113 MET A O 1
ATOM 899 N N . LEU A 1 114 ? 18.347 -6.958 -29.972 1.00 94.31 114 LEU A N 1
ATOM 900 C CA . LEU A 1 114 ? 19.088 -7.378 -31.163 1.00 94.31 114 LEU A CA 1
ATOM 901 C C . LEU A 1 114 ? 18.654 -8.775 -31.624 1.00 94.31 114 LEU A C 1
ATOM 903 O O . LEU A 1 114 ? 18.704 -9.079 -32.815 1.00 94.31 114 LEU A O 1
ATOM 907 N N . LYS A 1 115 ? 18.255 -9.624 -30.670 1.00 94.25 115 LYS A N 1
ATOM 908 C CA . LYS A 1 115 ? 17.714 -10.982 -30.846 1.00 94.25 115 LYS A CA 1
ATOM 909 C C . LYS A 1 115 ? 16.688 -11.254 -29.743 1.00 94.25 115 LYS A C 1
ATOM 911 O O . LYS A 1 115 ? 16.553 -10.441 -28.838 1.00 94.25 115 LYS A O 1
ATOM 916 N N . GLU A 1 116 ? 16.003 -12.392 -29.798 1.00 91.00 116 GLU A N 1
ATOM 917 C CA . GLU A 1 116 ? 14.955 -12.776 -28.836 1.00 91.00 116 GLU A CA 1
ATOM 918 C C . GLU A 1 116 ? 15.425 -12.778 -27.368 1.00 91.00 116 GLU A C 1
ATOM 920 O O . GLU A 1 116 ? 14.665 -12.423 -26.474 1.00 91.00 116 GLU A O 1
ATOM 925 N N . ASP A 1 117 ? 16.695 -13.095 -27.126 1.00 91.62 117 ASP A N 1
ATOM 926 C CA . ASP A 1 117 ? 17.317 -13.247 -25.807 1.00 91.62 117 ASP A CA 1
ATOM 927 C C . ASP A 1 117 ? 18.492 -12.276 -25.561 1.00 91.62 117 ASP A C 1
ATOM 929 O O . ASP A 1 117 ? 19.179 -12.380 -24.548 1.00 91.62 117 ASP A O 1
ATOM 933 N N . HIS A 1 118 ? 18.736 -11.322 -26.471 1.00 93.00 118 HIS A N 1
ATOM 934 C CA . HIS A 1 118 ? 19.855 -10.377 -26.377 1.00 93.00 118 HIS A CA 1
ATOM 935 C C . HIS A 1 118 ? 19.401 -8.933 -26.603 1.00 93.00 118 HIS A C 1
ATOM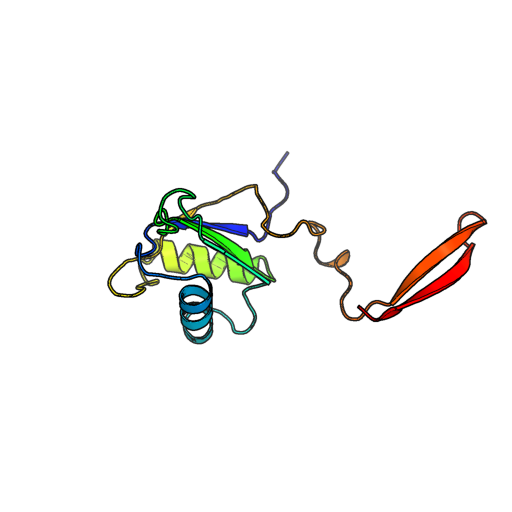 937 O O . HIS A 1 118 ? 18.929 -8.575 -27.686 1.00 93.00 118 HIS A O 1
ATOM 943 N N . MET A 1 119 ? 19.654 -8.082 -25.609 1.00 94.94 119 MET A N 1
ATOM 944 C CA . MET A 1 119 ? 19.428 -6.640 -25.673 1.00 94.94 119 MET A CA 1
ATOM 945 C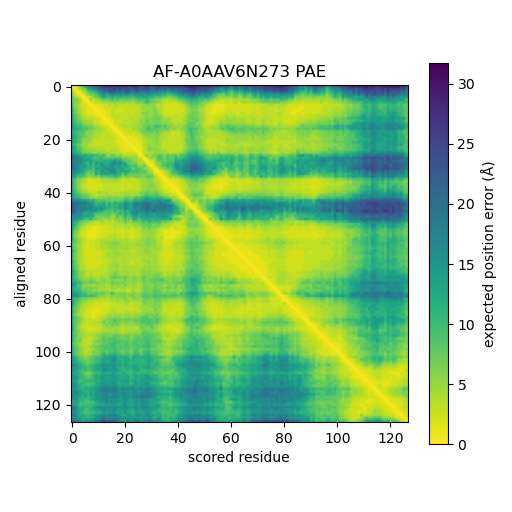 C . MET A 1 119 ? 20.760 -5.884 -25.655 1.00 94.94 119 MET A C 1
ATOM 947 O O . MET A 1 119 ? 21.616 -6.142 -24.812 1.00 94.94 119 MET A O 1
ATOM 951 N N . SER A 1 120 ? 20.920 -4.914 -26.555 1.00 95.31 120 SER A N 1
ATOM 952 C CA . SER A 1 120 ? 21.977 -3.906 -26.464 1.00 95.31 120 SER A CA 1
ATOM 953 C C . SER A 1 120 ? 21.537 -2.810 -25.506 1.00 95.31 120 SER A C 1
ATOM 955 O O . SER A 1 120 ? 20.642 -2.035 -25.841 1.00 95.31 120 SER A O 1
ATOM 957 N N . VAL A 1 121 ? 22.164 -2.738 -24.335 1.00 94.31 121 VAL A N 1
ATOM 958 C CA . VAL A 1 121 ? 21.860 -1.743 -23.299 1.00 94.31 121 VAL A CA 1
ATOM 959 C C . VAL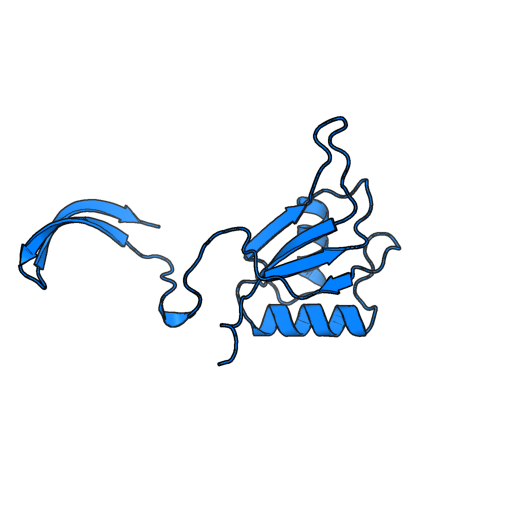 A 1 121 ? 22.422 -0.377 -23.697 1.00 94.31 121 VAL A C 1
ATOM 961 O O . VAL A 1 121 ? 23.582 -0.271 -24.086 1.00 94.31 121 VAL A O 1
ATOM 964 N N . LEU A 1 122 ? 21.594 0.661 -23.605 1.00 94.62 122 LEU A N 1
ATOM 965 C CA . LEU A 1 122 ? 21.984 2.061 -23.784 1.00 94.62 122 LEU A CA 1
ATOM 966 C C . LEU A 1 122 ? 22.194 2.755 -22.441 1.00 94.62 122 LEU A C 1
ATOM 968 O O . LEU A 1 122 ? 23.139 3.521 -22.285 1.00 94.62 122 LEU A O 1
ATOM 972 N N . GLU A 1 123 ? 21.308 2.483 -21.485 1.00 93.62 123 GLU A N 1
ATOM 973 C CA . GLU A 1 123 ? 21.308 3.129 -20.178 1.00 93.62 123 GLU A CA 1
ATOM 974 C C . GLU A 1 123 ? 20.854 2.147 -19.095 1.00 93.62 123 GLU A C 1
ATOM 976 O O . GLU A 1 123 ? 20.195 1.137 -19.373 1.00 93.62 123 GLU A O 1
ATOM 981 N N . SER A 1 124 ? 21.290 2.387 -17.861 1.00 93.12 124 SER A N 1
ATOM 982 C CA . SER A 1 124 ? 20.997 1.539 -16.709 1.00 93.12 124 SER A CA 1
ATOM 983 C C . SER A 1 124 ? 20.803 2.379 -15.457 1.00 93.12 124 SER A C 1
ATOM 985 O O . SER A 1 124 ? 21.578 3.303 -15.218 1.00 93.12 124 SER A O 1
ATOM 987 N N . TRP A 1 125 ? 19.805 2.023 -14.650 1.00 90.88 125 TRP A N 1
ATOM 988 C CA . T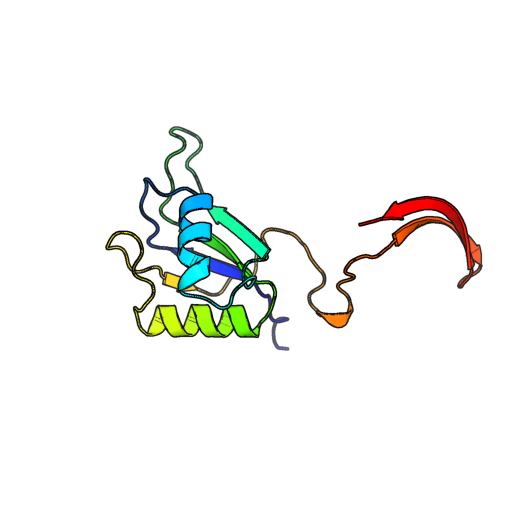RP A 1 125 ? 19.531 2.664 -13.363 1.00 90.88 125 TRP A CA 1
ATOM 989 C C . TRP A 1 125 ? 19.385 1.617 -12.270 1.00 90.88 125 TRP A C 1
ATOM 991 O O . TRP A 1 125 ? 18.694 0.617 -12.462 1.00 90.88 125 TRP A O 1
ATOM 1001 N N . GLU A 1 126 ? 20.012 1.869 -11.128 1.00 85.44 126 GLU A N 1
ATOM 1002 C CA . GLU A 1 126 ? 19.763 1.128 -9.892 1.00 85.44 126 GLU A CA 1
ATOM 1003 C C . GLU A 1 126 ? 18.429 1.607 -9.296 1.00 85.44 126 GLU A C 1
ATOM 1005 O O . GLU A 1 126 ? 18.192 2.816 -9.213 1.00 85.44 126 GLU A O 1
ATOM 1010 N N . VAL A 1 127 ? 17.543 0.661 -8.961 1.00 65.00 127 VAL A N 1
ATOM 1011 C CA . VAL A 1 127 ? 16.187 0.907 -8.432 1.00 65.00 127 VAL A CA 1
ATOM 1012 C C . VAL A 1 127 ? 16.116 0.588 -6.949 1.00 65.00 127 VAL A C 1
ATOM 1014 O O . VAL A 1 127 ? 16.545 -0.530 -6.579 1.00 65.00 127 VAL A O 1
#

Radius of gyration: 18.47 Å; Cα contacts (8 Å, |Δi|>4): 211; chains: 1; bounding box: 36×40×51 Å

pLDDT: mean 82.98, std 10.19, range [37.69, 95.88]

Sequence (127 aa):
MGQPERSTLRVSNVPESAVAEDLLTFSSPNWVPDSVFAIEIFTERKNWKSRGSGRVQFTTLEAKSKAQSLSVQNNLVFSTHNLRFSETNDDIIVRPIHARNRTENGVLHVGFMLKEDHMSVLESWEV

Solvent-accessible surface area (backbone atoms only — not comparable to full-atom values): 7549 Å² total; per-residue (Å²): 132,83,77,82,76,64,36,27,33,31,37,29,57,43,58,52,88,57,50,53,66,55,56,50,62,56,37,54,81,76,48,62,73,83,28,69,67,49,70,46,62,43,54,38,90,89,75,68,40,34,68,25,32,31,39,42,25,27,65,39,61,65,47,37,53,50,55,44,52,36,25,76,68,61,68,38,67,54,94,89,28,57,39,40,61,42,88,46,89,73,60,88,68,90,68,65,76,53,67,91,70,56,78,75,78,37,70,53,72,42,65,47,75,79,49,100,90,40,67,52,70,77,49,76,44,84,87

Foldseek 3Di:
DDDQDFQKWKKAQADQPDDQVLVVVLCCVPFPHQQFDDWFFDADPVPRTGPRITMTGTPDVVRSVVVQVCLVVQVSQRPNTRMHIDDDPDDPDDDDSDNVRDDDQDKDFDADDPDPPDGDGDDIDGD

Mean predicted aligned error: 8.37 Å

Nearest PDB structures (foldseek):
  8xme-assembly1_M  TM=7.923E-01  e=3.900E-12  Arabidopsis thaliana
  7eu1-assembly1_M  TM=7.892E-01  e=1.779E-10  Arabidopsis thaliana
  3p6y-assembly4_O  TM=8.656E-01  e=5.074E-05  Homo sapiens
  5uzg-assembly1_A  TM=7.793E-01  e=2.732E-04  Drosophila melanogaster
  9g6k-assembly1_Lz  TM=6.442E-01  e=1.064E-03  Toxoplasma gondii

Secondary structure (DSSP, 8-state):
-PPPPPSEEEEE---TT--HHHHHHHHHHHS-TT-EEEEEEEE-TTT--EEEEEEEEESSHHHHHHHHHHHHTT--EETTEE-EEEE-S--SS---SSGGG--SS-EEEEEEEEETTEEEEEEEEE-